Protein AF-A0AA37XND2-F1 (afdb_monomer_lite)

Sequence (63 aa):
MITLAKKFNVSEGQEFYIMQEKDGTISLIPKVEDYFADVKKGEFIDDEDRLAQEFIINYFRFY

Foldseek 3Di:
DDDDDCVVVDDPPWQFDWDADPVRDIDTHTDDPPPCPPPDVCNPQDPVNVVVVVVVPPPPDDD

pLDDT: mean 79.88, std 13.96, range [48.22, 95.94]

Radius of gyration: 22.08 Å; chains: 1; bounding box: 34×48×49 Å

Structure (mmCIF, N/CA/C/O backbone):
data_AF-A0AA37XND2-F1
#
_entry.id   AF-A0AA37XND2-F1
#
loop_
_atom_site.group_PDB
_atom_site.id
_atom_site.type_symbol
_atom_site.label_atom_id
_atom_site.label_alt_id
_atom_site.label_comp_id
_atom_site.label_asym_id
_atom_site.label_entity_id
_atom_site.label_seq_id
_atom_site.pdbx_PDB_ins_code
_atom_site.Cartn_x
_atom_site.Cartn_y
_atom_site.Cartn_z
_atom_site.occupancy
_atom_site.B_iso_or_equiv
_atom_site.auth_seq_id
_atom_site.auth_comp_id
_atom_site.auth_asym_id
_atom_site.auth_atom_id
_atom_site.pdbx_PDB_model_num
ATOM 1 N N . MET A 1 1 ? 1.429 -5.277 18.451 1.00 77.81 1 MET A N 1
ATOM 2 C CA . MET A 1 1 ? 1.222 -6.148 17.273 1.00 77.81 1 MET A CA 1
ATOM 3 C C . MET A 1 1 ? -0.262 -6.134 16.946 1.00 77.81 1 MET A C 1
ATOM 5 O O . MET A 1 1 ? -1.045 -6.322 17.868 1.00 77.81 1 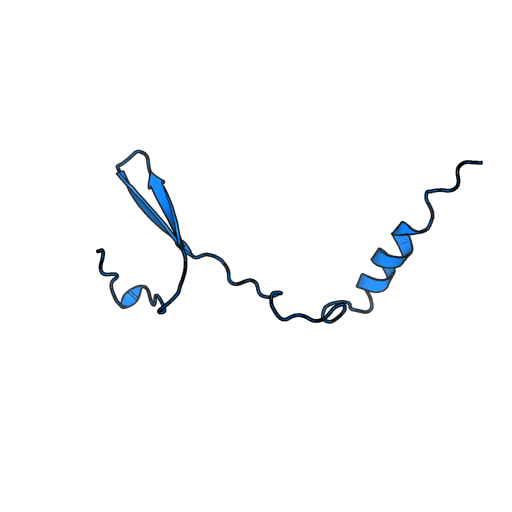MET A O 1
ATOM 9 N N . ILE A 1 2 ? -0.643 -5.835 15.702 1.00 84.12 2 ILE A N 1
ATOM 10 C CA . ILE A 1 2 ? -2.047 -5.778 15.260 1.00 84.12 2 ILE A CA 1
ATOM 11 C C . ILE A 1 2 ? -2.252 -6.895 14.241 1.00 84.12 2 ILE A C 1
ATOM 13 O O . ILE A 1 2 ? -1.456 -7.032 13.317 1.00 84.12 2 ILE A O 1
ATOM 17 N N . THR A 1 3 ? -3.305 -7.687 14.415 1.00 90.38 3 THR A N 1
ATOM 18 C CA . THR A 1 3 ? -3.660 -8.755 13.477 1.00 90.38 3 THR A CA 1
ATOM 19 C C . THR A 1 3 ? -4.720 -8.241 12.513 1.00 90.38 3 THR A C 1
ATOM 21 O O . THR A 1 3 ? -5.767 -7.757 12.943 1.00 90.38 3 THR A O 1
ATOM 24 N N . LEU A 1 4 ? -4.465 -8.360 11.212 1.00 90.06 4 LEU A N 1
ATOM 25 C CA . LEU A 1 4 ? -5.419 -7.979 10.174 1.00 90.06 4 LEU A CA 1
ATOM 26 C C . LEU A 1 4 ? -6.279 -9.183 9.779 1.00 90.06 4 LEU A C 1
ATOM 28 O O . LEU A 1 4 ? -5.794 -10.306 9.647 1.00 90.06 4 LEU A O 1
ATOM 32 N N . ALA A 1 5 ? -7.579 -8.956 9.597 1.00 92.31 5 ALA A N 1
ATOM 33 C CA . ALA A 1 5 ? -8.490 -10.012 9.171 1.00 92.31 5 ALA A CA 1
ATOM 34 C C . ALA A 1 5 ? -8.203 -10.437 7.721 1.00 92.31 5 ALA A C 1
ATOM 36 O O . ALA A 1 5 ? -8.027 -9.592 6.844 1.00 92.31 5 ALA A O 1
ATOM 37 N N . LYS A 1 6 ? -8.275 -11.746 7.440 1.00 91.12 6 LYS A N 1
ATOM 38 C CA . LYS A 1 6 ? -7.995 -12.327 6.112 1.00 91.12 6 LYS A CA 1
ATOM 39 C C . LYS A 1 6 ? -8.775 -11.673 4.961 1.00 91.12 6 LYS A C 1
ATOM 41 O O . LYS A 1 6 ? -8.261 -11.584 3.855 1.00 91.12 6 LYS A O 1
ATOM 46 N N . LYS A 1 7 ? -9.989 -11.173 5.223 1.00 94.44 7 LYS A N 1
ATOM 47 C CA . LYS A 1 7 ? -10.837 -10.489 4.227 1.00 94.44 7 LYS A CA 1
ATOM 48 C C . LYS A 1 7 ? -10.195 -9.248 3.593 1.00 94.44 7 LYS A C 1
ATOM 50 O O . LYS A 1 7 ? -10.653 -8.821 2.543 1.00 94.44 7 LYS A O 1
ATOM 55 N N . PHE A 1 8 ? -9.179 -8.667 4.232 1.00 89.75 8 PHE A N 1
ATOM 56 C CA . PHE A 1 8 ? -8.454 -7.509 3.709 1.00 89.75 8 PHE A CA 1
ATOM 57 C C . PHE A 1 8 ? -7.344 -7.884 2.718 1.00 89.75 8 PHE A C 1
ATOM 59 O O . PHE A 1 8 ? -6.767 -6.989 2.118 1.00 89.75 8 PHE A O 1
ATOM 66 N N . ASN A 1 9 ? -7.065 -9.183 2.537 1.00 89.19 9 ASN A N 1
ATOM 67 C CA . ASN A 1 9 ? -6.145 -9.716 1.528 1.00 89.19 9 ASN A CA 1
ATOM 68 C C . ASN A 1 9 ? -4.759 -9.039 1.509 1.00 89.19 9 ASN A C 1
ATOM 70 O O . ASN A 1 9 ? -4.194 -8.788 0.448 1.00 89.19 9 ASN A O 1
ATOM 74 N N . VAL A 1 10 ? -4.239 -8.726 2.697 1.00 90.31 10 VAL A N 1
ATOM 75 C CA . VAL A 1 10 ? -2.913 -8.127 2.871 1.00 90.31 10 VAL A CA 1
ATOM 76 C C . VAL A 1 10 ? -1.852 -9.205 2.701 1.00 90.31 10 VAL A C 1
ATOM 78 O O . VAL A 1 10 ? -1.932 -10.255 3.346 1.00 90.31 10 VAL A O 1
ATOM 81 N N . SER A 1 11 ? -0.874 -8.936 1.841 1.00 89.31 11 SER A N 1
ATOM 82 C CA . SER A 1 11 ? 0.251 -9.840 1.592 1.00 89.31 11 SER A CA 1
ATOM 83 C C . SER A 1 11 ? 1.394 -9.586 2.571 1.00 89.31 11 SER A C 1
ATOM 85 O O . SER A 1 11 ? 1.535 -8.493 3.126 1.00 89.31 11 SER A O 1
ATOM 87 N N . GLU A 1 12 ? 2.225 -10.602 2.797 1.00 86.12 12 GLU A N 1
ATOM 88 C CA . GLU A 1 12 ? 3.453 -10.434 3.573 1.00 86.12 12 GLU A CA 1
ATOM 89 C C . GLU A 1 12 ? 4.387 -9.431 2.879 1.00 86.12 12 GLU A C 1
ATOM 91 O O . GLU A 1 12 ? 4.498 -9.422 1.656 1.00 86.12 12 GLU A O 1
ATOM 96 N N . GLY A 1 13 ? 5.026 -8.557 3.661 1.00 86.50 13 GLY A N 1
ATOM 97 C CA . GLY A 1 13 ? 5.911 -7.511 3.137 1.00 86.50 13 GLY A CA 1
ATOM 98 C C . GLY A 1 13 ? 5.204 -6.273 2.574 1.00 86.50 13 GLY A C 1
ATOM 99 O O . GLY A 1 13 ? 5.881 -5.309 2.232 1.00 86.50 13 GLY A O 1
ATOM 100 N N . GLN A 1 14 ? 3.867 -6.246 2.519 1.00 88.69 14 GLN A N 1
ATOM 101 C CA . GLN A 1 14 ? 3.126 -5.080 2.039 1.00 88.69 14 GLN A CA 1
ATOM 102 C C . GLN A 1 14 ? 3.290 -3.877 2.981 1.00 88.69 14 GLN A C 1
ATOM 104 O O . GLN A 1 14 ? 3.060 -3.968 4.190 1.00 88.69 14 GLN A O 1
ATOM 109 N N . GLU A 1 15 ? 3.643 -2.728 2.409 1.00 90.38 15 GLU A N 1
ATOM 110 C CA . GLU A 1 15 ? 3.851 -1.490 3.154 1.00 90.38 15 GLU A CA 1
ATOM 111 C C . GLU A 1 15 ? 2.631 -0.564 3.116 1.00 90.38 15 GLU A C 1
ATOM 113 O O . GLU A 1 15 ? 1.898 -0.481 2.127 1.00 90.38 15 GLU A O 1
ATOM 118 N N . PHE A 1 16 ? 2.449 0.194 4.199 1.00 92.31 16 PHE A N 1
ATOM 119 C CA . PHE A 1 16 ? 1.340 1.128 4.361 1.00 92.31 16 PHE A CA 1
ATOM 120 C C . PHE A 1 16 ? 1.828 2.469 4.906 1.00 92.31 16 PHE A C 1
ATOM 122 O O . PHE A 1 16 ? 2.742 2.525 5.733 1.00 92.31 16 PHE A O 1
ATOM 129 N N . TYR A 1 17 ? 1.168 3.548 4.500 1.00 93.19 17 TYR A N 1
ATOM 130 C CA . TYR A 1 17 ? 1.142 4.776 5.284 1.00 93.19 17 TYR A CA 1
ATOM 131 C C . TYR A 1 17 ? 0.116 4.629 6.406 1.00 93.19 17 TYR A C 1
ATOM 133 O O . TYR A 1 17 ? -0.991 4.130 6.190 1.00 93.19 17 TYR A O 1
ATOM 141 N N . ILE A 1 18 ? 0.491 5.072 7.603 1.00 93.50 18 ILE A N 1
ATOM 142 C CA . ILE A 1 18 ? -0.374 5.060 8.781 1.00 93.50 18 ILE A CA 1
ATOM 143 C C . ILE A 1 18 ? -0.788 6.497 9.067 1.00 93.50 18 ILE A C 1
ATOM 145 O O . ILE A 1 18 ? 0.068 7.362 9.248 1.00 93.50 18 ILE A O 1
ATOM 149 N N . MET A 1 19 ? -2.094 6.740 9.128 1.00 95.00 19 MET A N 1
ATOM 150 C CA . MET A 1 19 ? -2.657 8.042 9.468 1.00 95.00 19 MET A CA 1
ATOM 151 C C . MET A 1 19 ? -3.641 7.895 10.623 1.00 95.00 19 MET A C 1
ATOM 153 O O . MET A 1 19 ? -4.455 6.974 10.635 1.00 95.00 19 MET A O 1
ATOM 157 N N . GLN A 1 20 ? -3.551 8.802 11.593 1.00 95.75 20 GLN A N 1
ATOM 158 C CA . GLN A 1 20 ? -4.515 8.902 12.680 1.00 95.75 20 GLN A CA 1
ATOM 159 C C . GLN A 1 20 ? -5.446 10.084 12.418 1.00 95.75 20 GLN A C 1
ATOM 161 O O . GLN A 1 20 ? -4.997 11.222 12.284 1.00 95.75 20 GLN A O 1
ATOM 166 N N . GLU A 1 21 ? -6.738 9.798 12.360 1.00 94.62 21 GLU A N 1
ATOM 167 C CA . GLU A 1 21 ? -7.790 10.791 12.201 1.00 94.62 21 GLU A CA 1
ATOM 168 C C . GLU A 1 21 ? -8.103 11.490 13.530 1.00 94.62 21 GLU A C 1
ATOM 170 O O . GLU A 1 21 ? -7.760 11.018 14.618 1.00 94.62 21 GLU A O 1
ATOM 175 N N . LYS A 1 22 ? -8.812 12.622 13.458 1.00 95.94 22 LYS A N 1
ATOM 176 C CA . LYS A 1 22 ? -9.174 13.422 14.645 1.00 95.94 22 LYS A CA 1
ATOM 177 C C . LYS A 1 22 ? -10.065 12.681 15.644 1.00 95.94 22 LYS A C 1
ATOM 179 O O . LYS A 1 22 ? -10.050 13.017 16.824 1.00 95.94 22 LYS A O 1
ATOM 184 N N . ASP A 1 23 ? -10.846 11.712 15.180 1.00 95.69 23 ASP A N 1
ATOM 185 C CA . ASP A 1 23 ? -11.721 10.881 16.014 1.00 95.69 23 ASP A CA 1
ATOM 186 C C . ASP A 1 23 ? -10.996 9.669 16.631 1.00 95.69 23 ASP A C 1
ATOM 188 O O . ASP A 1 23 ? -11.604 8.879 17.351 1.00 95.69 23 ASP A O 1
ATOM 192 N N . GLY A 1 24 ? -9.689 9.533 16.381 1.00 93.06 24 GLY A N 1
ATOM 193 C CA . GLY A 1 24 ? -8.867 8.425 16.855 1.00 93.06 24 GLY A CA 1
ATOM 194 C C . GLY A 1 24 ? -8.857 7.208 15.929 1.00 93.06 24 GLY A C 1
ATOM 195 O O . GLY A 1 24 ? -8.146 6.246 16.231 1.00 93.06 24 GLY A O 1
ATOM 196 N N . THR A 1 25 ? -9.582 7.236 14.807 1.00 95.31 25 THR A N 1
ATOM 197 C CA . THR A 1 25 ? -9.534 6.182 13.787 1.00 95.31 25 THR A CA 1
ATOM 198 C C . THR A 1 25 ? -8.137 6.092 13.175 1.00 95.31 25 THR A C 1
ATOM 200 O O . THR A 1 25 ? -7.498 7.106 12.899 1.00 95.31 25 THR A O 1
ATOM 203 N N . ILE A 1 26 ? -7.654 4.866 12.956 1.00 94.19 26 ILE A N 1
ATOM 204 C CA . ILE A 1 26 ? -6.378 4.606 12.282 1.00 94.19 26 ILE A CA 1
ATOM 205 C C . ILE A 1 26 ? -6.661 4.103 10.869 1.00 94.19 26 ILE A C 1
ATOM 207 O O . ILE A 1 26 ? -7.269 3.047 10.686 1.00 94.19 26 ILE A O 1
ATOM 211 N N . SER A 1 27 ? -6.165 4.842 9.885 1.00 92.56 27 SER A N 1
ATOM 212 C CA . SER A 1 27 ? -6.226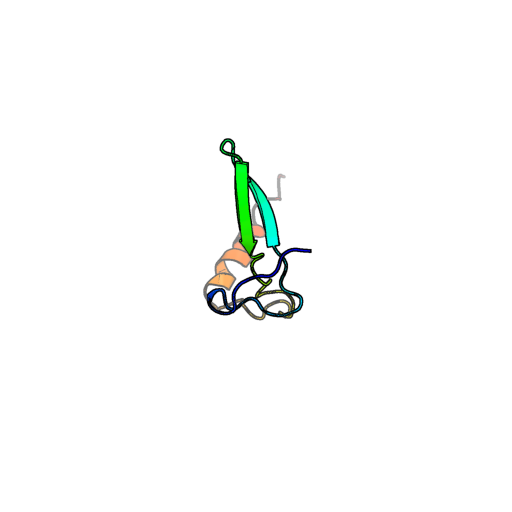 4.503 8.469 1.00 92.56 27 SER A CA 1
ATOM 213 C C . SER A 1 27 ? -4.907 3.870 8.026 1.00 92.56 27 SER A C 1
ATOM 215 O O . SER A 1 27 ? -3.827 4.400 8.296 1.00 92.56 27 SER A O 1
ATOM 217 N N . LEU A 1 28 ? -5.002 2.735 7.330 1.00 92.31 28 LEU A N 1
ATOM 218 C CA . LEU A 1 28 ? -3.880 2.066 6.670 1.00 92.31 28 LEU A CA 1
ATOM 219 C C . LEU A 1 28 ? -4.037 2.249 5.162 1.00 92.31 28 LEU A C 1
ATOM 221 O O . LEU A 1 28 ? -4.958 1.696 4.563 1.00 92.31 28 LEU A O 1
ATOM 225 N N . ILE A 1 29 ? -3.151 3.032 4.555 1.00 91.12 29 ILE A N 1
ATOM 226 C CA . ILE A 1 29 ? -3.201 3.347 3.126 1.00 91.12 29 ILE A CA 1
ATOM 227 C C . ILE A 1 29 ? -2.082 2.560 2.439 1.00 91.12 29 ILE A C 1
ATOM 229 O O . ILE A 1 29 ? -0.916 2.816 2.746 1.00 91.12 29 ILE A O 1
ATOM 233 N N . PRO A 1 30 ? -2.391 1.591 1.560 1.00 90.06 30 PRO A N 1
ATOM 234 C CA . PRO A 1 30 ? -1.366 0.782 0.913 1.00 90.06 30 PRO A CA 1
ATOM 235 C C . PRO A 1 30 ? -0.469 1.666 0.052 1.00 90.06 30 PRO A C 1
ATOM 237 O O . PRO A 1 30 ? -0.955 2.538 -0.674 1.00 90.06 30 PRO A O 1
ATOM 240 N N . LYS A 1 31 ? 0.842 1.437 0.126 1.00 89.38 31 LYS A N 1
ATOM 241 C CA . LYS A 1 31 ? 1.754 2.019 -0.853 1.00 89.38 31 LYS A CA 1
ATOM 242 C C . LYS A 1 31 ? 1.485 1.368 -2.203 1.00 89.38 31 LYS A C 1
ATOM 244 O O . LYS A 1 31 ? 1.321 0.154 -2.288 1.00 89.38 31 LYS A O 1
ATOM 249 N N . VAL A 1 32 ? 1.402 2.196 -3.238 1.00 82.38 32 VAL A N 1
ATOM 250 C CA . VAL A 1 32 ? 1.312 1.710 -4.613 1.00 82.38 32 VAL A CA 1
ATOM 251 C C . VAL A 1 32 ? 2.672 1.124 -4.973 1.00 82.38 32 VAL A C 1
ATOM 253 O O . VAL A 1 32 ? 3.695 1.756 -4.709 1.00 82.38 32 VAL A O 1
ATOM 256 N N . GLU A 1 33 ? 2.676 -0.085 -5.527 1.00 76.94 33 GLU A N 1
ATOM 257 C CA . GLU A 1 33 ? 3.893 -0.672 -6.081 1.00 76.94 33 GLU A CA 1
ATOM 258 C C . GLU A 1 33 ? 4.387 0.199 -7.233 1.00 76.94 33 GLU A C 1
ATOM 260 O O . GLU A 1 33 ? 3.598 0.678 -8.052 1.00 76.94 33 GLU A O 1
ATOM 265 N N . ASP A 1 34 ? 5.693 0.439 -7.279 1.00 78.88 34 ASP A N 1
ATOM 266 C CA . ASP A 1 34 ? 6.278 1.161 -8.396 1.00 78.88 34 ASP A CA 1
ATOM 267 C C . ASP A 1 34 ? 6.259 0.254 -9.630 1.00 78.88 34 ASP A C 1
ATOM 269 O O . ASP A 1 34 ? 7.143 -0.577 -9.834 1.00 78.88 34 ASP A O 1
ATOM 273 N N . TYR A 1 35 ? 5.224 0.422 -10.457 1.00 73.81 35 TYR A N 1
ATOM 274 C CA . TYR A 1 35 ? 5.065 -0.280 -11.731 1.00 73.81 35 TYR A CA 1
ATOM 275 C C . TYR A 1 35 ? 6.233 -0.039 -12.696 1.00 73.81 35 TYR A C 1
ATOM 277 O O . TYR A 1 35 ? 6.366 -0.765 -13.680 1.00 73.81 35 TYR A O 1
ATOM 285 N N . PHE A 1 36 ? 7.070 0.968 -12.424 1.00 77.75 36 PHE A N 1
ATOM 286 C CA . PHE A 1 36 ? 8.233 1.318 -13.219 1.00 77.75 36 PHE A CA 1
ATOM 287 C C . PHE A 1 36 ? 9.565 0.901 -12.573 1.00 77.75 36 PHE A C 1
ATOM 289 O O . PHE A 1 36 ? 10.619 1.217 -13.117 1.00 77.75 36 PHE A O 1
ATOM 296 N N . ALA A 1 37 ? 9.560 0.172 -11.452 1.00 78.44 37 ALA A N 1
ATOM 297 C CA . ALA A 1 37 ? 10.793 -0.191 -10.744 1.00 78.44 37 ALA A CA 1
ATOM 298 C C . ALA A 1 37 ? 11.788 -0.983 -11.614 1.00 78.44 37 ALA A C 1
ATOM 300 O O . ALA A 1 37 ? 12.996 -0.768 -11.525 1.00 78.44 37 ALA A O 1
ATOM 301 N N . ASP A 1 38 ? 11.277 -1.863 -12.480 1.00 80.00 38 ASP A N 1
ATOM 302 C CA . ASP A 1 38 ? 12.084 -2.777 -13.300 1.00 80.00 38 ASP A CA 1
ATOM 303 C C . ASP A 1 38 ? 12.160 -2.379 -14.782 1.00 80.00 38 ASP A C 1
ATOM 305 O O . ASP A 1 38 ? 12.624 -3.155 -15.624 1.00 80.00 38 ASP A O 1
ATOM 309 N N . VAL A 1 39 ? 11.709 -1.173 -15.127 1.00 85.56 39 VAL A N 1
ATOM 310 C CA . VAL A 1 39 ? 11.571 -0.781 -16.530 1.00 85.56 39 VAL A CA 1
ATOM 311 C C . VAL A 1 39 ? 12.890 -0.301 -17.102 1.00 85.56 39 VAL A C 1
ATOM 313 O O . VAL A 1 39 ? 13.659 0.446 -16.488 1.00 85.56 39 VAL A O 1
ATOM 316 N N . LYS A 1 40 ? 13.169 -0.713 -18.332 1.00 80.38 40 LYS A N 1
ATOM 317 C CA . LYS A 1 40 ? 14.347 -0.264 -19.062 1.00 80.38 40 LYS A CA 1
ATOM 318 C C . LYS A 1 40 ? 14.098 1.118 -19.643 1.00 80.38 40 LYS A C 1
ATOM 320 O O . LYS A 1 40 ? 12.989 1.486 -20.030 1.00 80.38 40 LYS A O 1
ATOM 325 N N . LYS A 1 41 ? 15.181 1.887 -19.769 1.00 76.81 41 LYS A N 1
ATOM 326 C CA . LYS A 1 41 ? 15.145 3.186 -20.443 1.00 76.81 41 LYS A CA 1
ATOM 327 C C . LYS A 1 41 ? 14.565 3.017 -21.854 1.00 76.81 41 LYS A C 1
ATOM 329 O O . LYS A 1 41 ? 15.189 2.383 -22.700 1.00 76.81 41 LYS A O 1
ATOM 334 N N . GLY A 1 42 ? 13.405 3.628 -22.083 1.00 77.88 42 GLY A N 1
ATOM 335 C CA . GLY A 1 42 ? 12.702 3.632 -23.364 1.00 77.88 42 GLY A CA 1
ATOM 336 C C . GLY A 1 42 ? 11.693 2.510 -23.589 1.00 77.88 42 GLY A C 1
ATOM 337 O O . GLY A 1 42 ? 11.173 2.403 -24.689 1.00 77.88 42 GLY A O 1
ATOM 338 N N . GLU A 1 43 ? 11.388 1.705 -22.571 1.00 78.44 43 GLU A N 1
ATOM 339 C CA . GLU A 1 43 ? 10.419 0.602 -22.671 1.00 78.44 43 GLU A CA 1
ATOM 340 C C . GLU A 1 43 ? 8.962 1.064 -22.847 1.00 78.44 43 GLU A C 1
ATOM 342 O O . GLU A 1 43 ? 8.160 0.339 -23.424 1.00 78.44 43 GLU A O 1
ATOM 347 N N . PHE A 1 44 ? 8.641 2.283 -22.407 1.00 76.44 44 PHE A N 1
ATOM 348 C CA . PHE A 1 44 ? 7.302 2.881 -22.495 1.00 76.44 44 PHE A CA 1
ATOM 349 C C . PHE A 1 44 ? 7.244 4.076 -23.452 1.00 76.44 44 PHE A C 1
ATOM 351 O O . PHE A 1 44 ? 6.345 4.891 -23.329 1.00 76.44 44 PHE A O 1
ATOM 358 N N . ILE A 1 45 ? 8.230 4.221 -24.343 1.00 78.06 45 ILE A N 1
ATOM 359 C CA . ILE A 1 45 ? 8.220 5.270 -25.369 1.00 78.06 45 ILE A CA 1
ATOM 360 C C . ILE A 1 45 ? 7.566 4.681 -26.615 1.00 78.06 45 ILE A C 1
ATOM 362 O O . ILE A 1 45 ? 8.111 3.738 -27.194 1.00 78.06 45 ILE A O 1
ATOM 366 N N . ASP A 1 46 ? 6.445 5.247 -27.040 1.00 77.62 46 ASP A N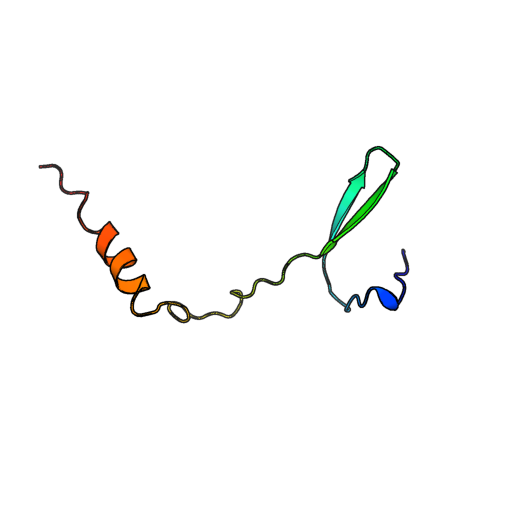 1
ATOM 367 C CA . ASP A 1 46 ? 5.822 4.927 -28.320 1.00 77.62 46 ASP A CA 1
ATOM 368 C C . ASP A 1 46 ? 6.082 6.004 -29.394 1.00 77.62 46 ASP A C 1
ATOM 370 O O . ASP A 1 46 ? 6.824 6.975 -29.200 1.00 77.62 46 ASP A O 1
ATOM 374 N N . ASP A 1 47 ? 5.526 5.791 -30.588 1.00 74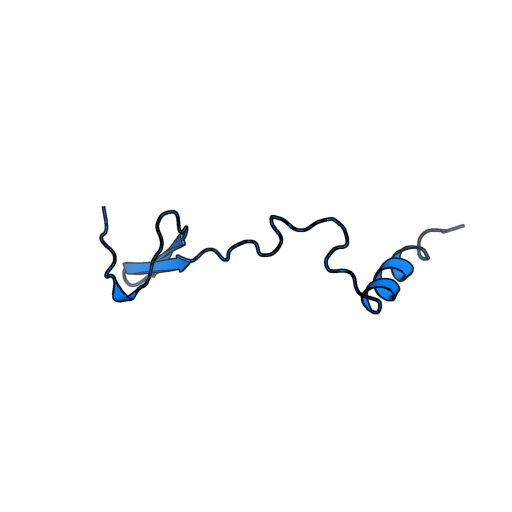.94 47 ASP A N 1
ATOM 375 C CA . ASP A 1 47 ? 5.710 6.702 -31.719 1.00 74.94 47 ASP A CA 1
ATOM 376 C C . ASP A 1 47 ? 5.093 8.094 -31.470 1.00 74.94 47 ASP A C 1
ATOM 378 O O . ASP A 1 47 ? 5.536 9.074 -32.082 1.00 74.94 47 ASP A O 1
ATOM 382 N N . GLU A 1 48 ? 4.112 8.208 -30.568 1.00 72.00 48 GLU A N 1
ATOM 383 C CA . GLU A 1 48 ? 3.480 9.472 -30.179 1.00 72.00 48 GLU A CA 1
ATOM 384 C C . GLU A 1 48 ? 4.362 10.249 -29.185 1.00 72.00 48 GLU A C 1
ATOM 386 O O . GLU A 1 48 ? 4.507 11.472 -29.307 1.00 72.00 48 GLU A O 1
ATOM 391 N N . ASP A 1 49 ? 5.067 9.551 -28.289 1.00 74.50 49 ASP A N 1
ATOM 392 C CA . ASP A 1 49 ? 6.040 10.137 -27.354 1.00 74.50 49 ASP A CA 1
ATOM 393 C C . ASP A 1 49 ? 7.262 10.761 -28.050 1.00 74.50 49 ASP A C 1
ATOM 395 O O . ASP A 1 49 ? 7.952 11.628 -27.492 1.00 74.50 49 ASP A O 1
ATOM 399 N N . ARG A 1 50 ? 7.547 10.351 -29.293 1.00 67.31 50 ARG A N 1
ATOM 400 C CA . ARG A 1 50 ? 8.692 10.841 -30.076 1.00 67.31 50 ARG A CA 1
ATOM 401 C C . ARG A 1 50 ? 8.624 12.349 -30.326 1.00 67.31 50 ARG A C 1
ATOM 403 O O . ARG A 1 50 ? 9.646 13.032 -30.259 1.00 67.31 50 ARG A O 1
ATOM 410 N N . LEU A 1 51 ? 7.422 12.886 -30.549 1.00 68.56 51 LEU A N 1
ATOM 411 C CA . LEU A 1 51 ? 7.203 14.315 -30.806 1.00 68.56 51 LEU A CA 1
ATOM 412 C C . LEU A 1 51 ? 7.483 15.183 -29.568 1.00 68.56 51 LEU A C 1
ATOM 414 O O . LEU A 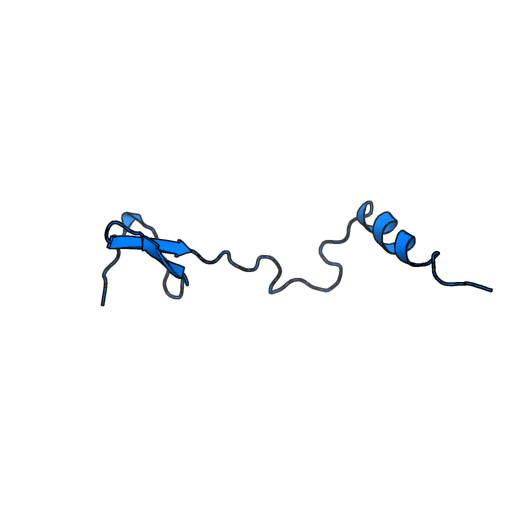1 51 ? 7.979 16.304 -29.698 1.00 68.56 51 LEU A O 1
ATOM 418 N N . ALA A 1 52 ? 7.213 14.669 -28.365 1.00 67.38 52 ALA A N 1
ATOM 419 C CA . ALA A 1 52 ? 7.464 15.385 -27.115 1.00 67.38 52 ALA A CA 1
ATOM 420 C C . ALA A 1 52 ? 8.967 15.509 -26.800 1.00 67.38 52 ALA A C 1
ATOM 422 O O . ALA A 1 52 ? 9.400 16.512 -26.229 1.00 67.38 52 ALA A O 1
ATOM 423 N N . GLN A 1 53 ? 9.782 14.533 -27.216 1.00 64.56 53 GLN A N 1
ATOM 424 C CA . GLN A 1 53 ? 11.238 14.573 -27.030 1.00 64.56 53 GLN A CA 1
ATOM 425 C C . GLN A 1 53 ? 11.925 15.606 -27.931 1.00 64.56 53 GLN A C 1
ATOM 427 O O . GLN A 1 53 ? 12.867 16.276 -27.505 1.00 64.56 53 GLN A O 1
ATOM 432 N N . GLU A 1 54 ? 11.446 15.772 -29.165 1.00 63.06 54 GLU A N 1
ATOM 433 C CA . GLU A 1 54 ? 12.028 16.706 -30.137 1.00 63.06 54 GLU A CA 1
ATOM 434 C C . GLU A 1 54 ? 11.721 18.183 -29.805 1.00 63.06 54 GLU A C 1
ATOM 436 O O . GLU A 1 54 ? 12.447 19.084 -30.233 1.00 63.06 54 GLU A O 1
ATOM 441 N N . PHE A 1 55 ? 10.701 18.454 -28.979 1.00 60.50 55 PHE A N 1
ATOM 442 C CA . PHE A 1 55 ? 10.278 19.816 -28.629 1.00 60.50 55 PHE A CA 1
ATOM 443 C C . PHE A 1 55 ? 11.272 20.566 -27.716 1.00 60.50 55 PHE A C 1
ATOM 445 O O . PHE A 1 55 ? 11.298 21.797 -27.703 1.00 60.50 55 PHE A O 1
ATOM 452 N N . ILE A 1 56 ? 12.141 19.859 -26.983 1.00 58.38 56 ILE A N 1
ATOM 453 C CA . ILE A 1 56 ? 13.054 20.472 -25.996 1.00 58.38 56 ILE A CA 1
ATOM 454 C C . ILE A 1 56 ? 14.282 21.147 -26.653 1.00 58.38 56 ILE A C 1
ATOM 456 O O . ILE A 1 56 ? 14.954 21.963 -26.023 1.00 58.38 56 ILE A O 1
ATOM 460 N N . ILE A 1 57 ? 14.576 20.897 -27.934 1.00 55.06 57 ILE A N 1
ATOM 461 C CA . ILE A 1 57 ? 15.876 21.271 -28.531 1.00 55.06 57 ILE A CA 1
ATOM 462 C C . ILE A 1 57 ? 15.949 22.722 -29.0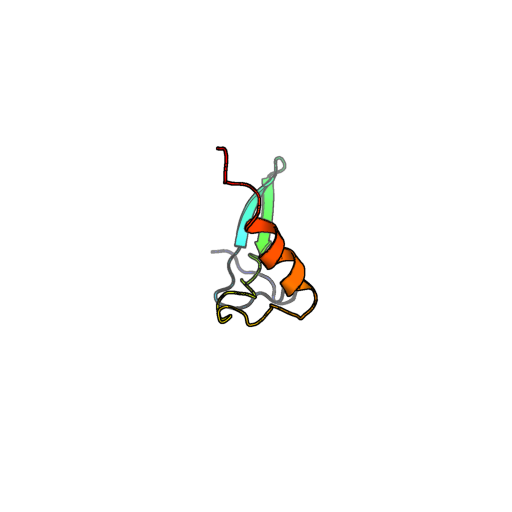64 1.00 55.06 57 ILE A C 1
ATOM 464 O O . ILE A 1 57 ? 17.047 23.228 -29.286 1.00 55.06 57 ILE A O 1
ATOM 468 N N . ASN A 1 58 ? 14.840 23.461 -29.207 1.00 50.94 58 ASN A N 1
ATOM 469 C CA . ASN A 1 58 ? 14.849 24.717 -29.987 1.00 50.94 58 ASN A CA 1
ATOM 470 C C . ASN A 1 58 ? 14.723 26.051 -29.224 1.00 50.94 58 ASN A C 1
ATOM 472 O O . ASN A 1 58 ? 14.560 27.084 -29.867 1.00 50.94 58 ASN A O 1
ATOM 476 N N . TYR A 1 59 ? 14.864 26.091 -27.894 1.00 52.84 59 TYR A N 1
ATOM 477 C CA . TYR A 1 59 ? 14.741 27.351 -27.133 1.00 52.84 59 TYR A CA 1
ATOM 478 C C . TYR A 1 59 ? 15.951 27.730 -26.267 1.00 52.84 59 TYR A C 1
ATOM 480 O O . TYR A 1 59 ? 15.773 28.321 -25.216 1.00 52.84 59 TYR A O 1
ATOM 488 N N . PHE A 1 60 ? 17.192 27.482 -26.701 1.00 52.78 60 PHE A N 1
ATOM 489 C CA . PHE A 1 60 ? 18.359 28.166 -26.107 1.00 52.78 60 PHE A CA 1
ATOM 490 C C . PHE A 1 60 ? 19.463 28.446 -27.137 1.00 52.78 60 PHE A C 1
ATOM 492 O O . PHE A 1 60 ? 20.559 27.894 -27.093 1.00 52.78 60 PHE A O 1
ATOM 499 N N . ARG A 1 61 ? 19.191 29.371 -28.059 1.00 48.88 61 ARG A N 1
ATOM 500 C CA . ARG A 1 61 ? 20.237 30.191 -28.687 1.00 48.88 61 ARG A CA 1
ATOM 501 C C . ARG A 1 61 ? 19.769 31.642 -28.701 1.00 48.88 61 ARG A C 1
ATOM 503 O O . ARG A 1 61 ? 19.194 32.113 -29.675 1.00 48.88 61 ARG A O 1
ATOM 510 N N . PHE A 1 62 ? 19.989 32.327 -27.582 1.00 48.38 62 PHE A N 1
ATOM 511 C CA . PHE A 1 62 ? 20.045 33.784 -27.588 1.00 48.38 62 PHE A CA 1
ATOM 512 C C . PHE A 1 62 ? 21.391 34.177 -28.212 1.00 48.38 62 PHE A C 1
ATOM 514 O O . PHE A 1 62 ? 22.440 33.772 -27.707 1.00 48.38 62 PHE A O 1
ATOM 521 N N . TYR A 1 63 ? 21.323 34.859 -29.358 1.00 48.22 63 TYR A N 1
ATOM 522 C CA . TYR A 1 63 ? 22.419 35.658 -29.911 1.00 48.22 63 TYR A CA 1
ATOM 523 C C . TYR A 1 63 ? 22.631 36.913 -29.064 1.00 48.22 63 TYR A C 1
ATOM 525 O O . TYR A 1 63 ? 21.618 37.424 -28.531 1.00 48.22 63 TYR A O 1
#

Organism: NCBI:txid526944

Secondary structure (DSSP, 8-state):
--PPPGGG-PPTT--EEEEE-TTS-EEEEEPPP-TTTT--TTTT--TTHHHHHHGGGGS----